Protein AF-A0A822BIL2-F1 (afdb_monomer)

Sequence (97 aa):
MSVKLLKNLCSCQTSEPRRDKLIIYEILVRLFGNQNLTNTIHGTIEQNGVGKMNDISDLALKELKRFGYTHVWYCGLLEHATITDYTVYGIRKDNPY

Solvent-accessible surface area (backbone atoms only — not comparable to full-atom values): 6520 Å² total; per-residue (Å²): 134,84,80,88,79,84,88,83,87,72,88,74,72,75,71,73,79,74,82,80,71,84,35,72,43,78,37,52,42,58,57,43,72,40,81,54,82,50,79,56,86,91,50,49,63,86,69,27,46,56,23,47,76,79,52,70,28,75,65,53,53,52,48,43,43,71,76,61,40,73,46,76,42,81,42,62,78,90,70,61,87,58,90,68,87,45,54,94,76,73,41,78,76,67,79,94,120

Foldseek 3Di:
DDDPDDPPPDPPPPPDPPPPDAAEAEDAQQPQQFPAPDDDDVDDCVRRPGHDPVSCDPVVVVVCVVVPHDYYHYPQDPHDQDPDDPVVVVDDHDDPD

pLDDT: mean 82.06, std 16.72, range [37.72, 98.06]

Secondary structure (DSSP, 8-state):
--------S-----PPP-TT---EEEEETTTTT-------TT--HHHH----GGGS-HHHHHHHHHTT--EEEEESSS-S--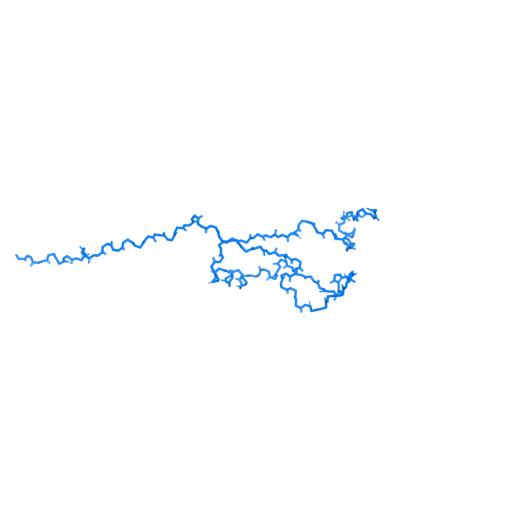-S--GGGTPPPPP--

Structure (mmCIF, N/CA/C/O backbone):
data_AF-A0A822BIL2-F1
#
_entry.id   AF-A0A822BIL2-F1
#
loop_
_atom_site.group_PDB
_atom_site.id
_atom_site.type_symbol
_atom_site.label_atom_id
_atom_site.label_alt_id
_atom_site.label_com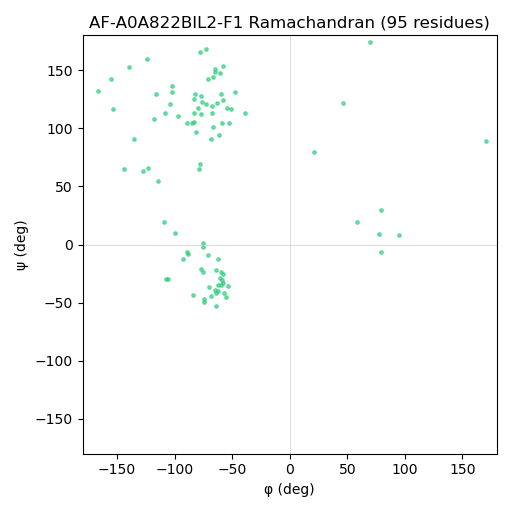p_id
_atom_site.label_asym_id
_atom_site.label_entity_id
_atom_site.label_seq_id
_atom_site.pdbx_PDB_ins_code
_atom_site.Cartn_x
_atom_site.Cartn_y
_atom_site.Cartn_z
_atom_site.occupancy
_atom_site.B_iso_or_equiv
_atom_site.auth_seq_id
_atom_site.auth_comp_id
_atom_site.auth_asym_id
_atom_site.auth_atom_id
_atom_site.pdbx_PDB_model_num
ATOM 1 N N . MET A 1 1 ? -31.782 -13.842 61.041 1.00 37.72 1 MET A N 1
ATOM 2 C CA . MET A 1 1 ? -30.453 -13.223 60.839 1.00 37.72 1 MET A CA 1
ATOM 3 C C . MET A 1 1 ? -29.983 -13.641 59.453 1.00 37.72 1 MET A C 1
ATOM 5 O O . MET A 1 1 ? -29.681 -14.807 59.271 1.00 37.72 1 MET A O 1
ATOM 9 N N . SER A 1 2 ? -30.272 -12.865 58.401 1.00 44.69 2 SER A N 1
ATOM 10 C CA . SER A 1 2 ? -29.380 -11.826 57.829 1.00 44.69 2 SER A CA 1
ATOM 11 C C . SER A 1 2 ? -27.953 -12.357 57.674 1.00 44.69 2 SER A C 1
ATOM 13 O O . SER A 1 2 ? -27.371 -12.787 58.656 1.00 44.69 2 SER A O 1
ATOM 15 N N . VAL A 1 3 ? -27.344 -12.374 56.488 1.00 41.16 3 VAL A N 1
ATOM 16 C CA . VAL A 1 3 ? -27.056 -11.174 55.695 1.00 41.16 3 VAL A CA 1
ATOM 17 C C . VAL A 1 3 ? -26.982 -11.515 54.193 1.00 41.16 3 VAL A C 1
ATOM 19 O O . VAL A 1 3 ? -26.083 -12.224 53.750 1.00 41.16 3 VAL A O 1
ATOM 22 N N . LYS A 1 4 ? -27.892 -10.948 53.385 1.00 50.69 4 LYS A N 1
ATOM 23 C CA . LYS A 1 4 ? -27.620 -10.639 51.970 1.00 50.69 4 LYS A CA 1
ATOM 24 C C . LYS A 1 4 ? -26.558 -9.538 51.972 1.00 50.69 4 LYS A C 1
ATOM 26 O O . LYS A 1 4 ? -26.889 -8.388 52.251 1.00 50.69 4 LYS A O 1
ATOM 31 N N . LEU A 1 5 ? -25.291 -9.882 51.739 1.00 50.69 5 LEU A N 1
ATOM 32 C CA . LEU A 1 5 ? -24.228 -8.879 51.691 1.00 50.69 5 LEU A CA 1
ATOM 33 C C . LEU A 1 5 ? -24.196 -8.256 50.292 1.00 50.69 5 LEU A C 1
ATOM 35 O O . LEU A 1 5 ? -23.791 -8.876 49.310 1.00 50.69 5 LEU A O 1
ATOM 39 N N . LEU A 1 6 ? -24.699 -7.028 50.250 1.00 52.00 6 LEU A N 1
ATOM 40 C CA . LEU A 1 6 ? -24.660 -6.065 49.159 1.00 52.00 6 LEU A CA 1
ATOM 41 C C . LEU A 1 6 ? -23.314 -6.080 48.413 1.00 52.00 6 LEU A C 1
ATOM 43 O O . LEU A 1 6 ? -22.300 -5.632 48.939 1.00 52.00 6 LEU A O 1
ATOM 47 N N . LYS A 1 7 ? -23.333 -6.504 47.147 1.00 53.66 7 LYS A N 1
ATOM 48 C CA . LYS A 1 7 ? -22.334 -6.120 46.137 1.00 53.66 7 LYS A CA 1
ATOM 49 C C . LYS A 1 7 ? -23.007 -5.281 45.047 1.00 53.66 7 LYS A C 1
ATOM 51 O O . LYS A 1 7 ? -22.952 -5.622 43.879 1.00 53.66 7 LYS A O 1
ATOM 56 N N . ASN A 1 8 ? -23.673 -4.201 45.457 1.00 52.25 8 ASN A N 1
ATOM 57 C CA . ASN A 1 8 ? -24.202 -3.157 44.573 1.00 52.25 8 ASN A CA 1
ATOM 58 C C . ASN A 1 8 ? -23.703 -1.793 45.060 1.00 52.25 8 ASN A C 1
ATOM 60 O O . ASN A 1 8 ? -24.490 -0.969 45.504 1.00 52.25 8 ASN A O 1
ATOM 64 N N . LEU A 1 9 ? -22.391 -1.570 45.034 1.00 52.53 9 LEU A N 1
ATOM 65 C CA . LEU A 1 9 ? -21.790 -0.275 45.371 1.00 52.53 9 LEU A CA 1
ATOM 66 C C . LEU A 1 9 ? -20.573 -0.032 44.473 1.00 52.53 9 LEU A C 1
ATOM 68 O O . LEU A 1 9 ? -19.439 -0.061 44.927 1.00 52.53 9 LEU A O 1
ATOM 72 N N . CYS A 1 10 ? -20.838 0.100 43.174 1.00 46.12 10 CYS A N 1
ATOM 73 C CA . CYS A 1 10 ? -20.173 1.005 42.231 1.00 46.12 10 CYS A CA 1
ATOM 74 C C . CYS A 1 10 ? -20.661 0.619 40.830 1.00 46.12 10 CYS A C 1
ATOM 76 O O . CYS A 1 10 ? -20.079 -0.239 40.169 1.00 46.12 10 CYS A O 1
ATOM 78 N N . SER A 1 11 ? -21.759 1.217 40.366 1.00 54.28 11 SER A N 1
ATOM 79 C CA . SER A 1 11 ? -22.086 1.186 38.941 1.00 54.28 11 SER A CA 1
ATOM 80 C C . SER A 1 11 ? -21.201 2.212 38.236 1.00 54.28 11 SER A C 1
ATOM 82 O O . SER A 1 11 ? -21.676 3.256 37.790 1.00 54.28 11 SER A O 1
ATOM 84 N N . CYS A 1 12 ? -19.897 1.941 38.166 1.00 48.47 12 CYS A N 1
ATOM 85 C CA . CYS A 1 12 ? -19.089 2.553 37.128 1.00 48.47 12 CYS A CA 1
ATOM 86 C C . CYS A 1 12 ? -19.584 1.909 35.836 1.00 48.47 12 CYS A C 1
ATOM 88 O O . CYS A 1 12 ? -19.191 0.797 35.490 1.00 48.47 12 CYS A O 1
ATOM 90 N N . GLN A 1 13 ? -20.575 2.540 35.205 1.00 56.94 13 GLN A N 1
ATOM 91 C CA . GLN A 1 13 ? -20.970 2.179 33.858 1.00 56.94 13 GLN A CA 1
ATOM 92 C C . GLN A 1 13 ? -19.711 2.373 33.022 1.00 56.94 13 GLN A C 1
ATOM 94 O O . GLN A 1 13 ? -19.298 3.502 32.761 1.00 56.94 13 GLN A O 1
ATOM 99 N N . THR A 1 14 ? -19.057 1.275 32.655 1.00 57.81 14 THR A N 1
ATOM 100 C CA . THR A 1 14 ? -18.105 1.283 31.557 1.00 57.81 14 THR A CA 1
ATOM 101 C C . THR A 1 14 ? -18.929 1.680 30.346 1.00 57.81 14 THR A C 1
ATOM 103 O O . THR A 1 14 ? -19.639 0.851 29.781 1.00 57.81 14 THR A O 1
ATOM 106 N N . SER A 1 15 ? -18.951 2.974 30.024 1.00 62.44 15 SER A N 1
ATOM 107 C CA . SER A 1 15 ? -19.543 3.457 28.787 1.00 62.44 15 SER A CA 1
ATOM 108 C C . SER A 1 15 ? -18.937 2.623 27.669 1.00 62.44 15 SER A C 1
ATOM 110 O O . SER A 1 15 ? -17.714 2.648 27.497 1.00 62.44 15 SER A O 1
ATOM 112 N N . GLU A 1 16 ? -19.769 1.851 26.970 1.00 67.19 16 GLU A N 1
ATOM 113 C CA . GLU A 1 16 ? -19.347 1.126 25.777 1.00 67.19 16 GLU A CA 1
ATOM 114 C C . GLU A 1 16 ? -18.577 2.110 24.890 1.00 67.19 16 GLU A C 1
ATOM 116 O O . GLU A 1 16 ? -19.045 3.244 24.713 1.00 67.19 16 GLU A O 1
ATOM 121 N N . PRO A 1 17 ? -17.382 1.747 24.392 1.00 63.53 17 PRO A N 1
ATOM 122 C CA . PRO A 1 17 ? -16.600 2.654 23.572 1.00 63.53 17 PRO A CA 1
ATOM 123 C C . PRO A 1 17 ? -17.482 3.123 22.417 1.00 63.53 17 PRO A C 1
ATOM 125 O O . PRO A 1 17 ? -17.965 2.315 21.622 1.00 63.53 17 PRO A O 1
ATOM 128 N N . ARG A 1 18 ? -17.737 4.435 22.383 1.00 63.44 18 ARG A N 1
ATOM 129 C CA . ARG A 1 18 ? -18.548 5.105 21.368 1.00 63.44 18 ARG A CA 1
ATOM 130 C C . ARG A 1 18 ? -18.021 4.736 19.979 1.00 63.44 18 ARG A C 1
ATOM 132 O O . ARG A 1 18 ? -16.956 5.199 19.571 1.00 63.44 18 ARG A O 1
ATOM 139 N N . ARG A 1 19 ? -18.738 3.845 19.280 1.00 66.19 19 ARG A N 1
ATOM 140 C CA . ARG A 1 19 ? -18.370 3.323 17.944 1.00 66.19 19 ARG A CA 1
ATOM 141 C C . ARG A 1 19 ? -18.629 4.332 16.821 1.00 66.19 19 ARG A C 1
ATOM 143 O O . ARG A 1 19 ? -18.400 4.037 15.658 1.00 66.19 19 ARG A O 1
ATOM 150 N N . ASP A 1 20 ? -19.111 5.511 17.181 1.00 76.06 20 ASP A N 1
ATOM 151 C CA . ASP A 1 20 ? -19.473 6.627 16.314 1.00 76.06 20 ASP A CA 1
ATOM 152 C C . ASP A 1 20 ? -18.261 7.416 15.791 1.00 76.06 20 ASP A C 1
ATOM 154 O O . ASP A 1 20 ? -18.361 8.067 14.752 1.00 76.06 20 ASP A O 1
ATOM 158 N N . LYS A 1 21 ? -17.091 7.340 16.447 1.00 87.31 21 LYS A N 1
ATOM 159 C CA . LYS A 1 21 ? -15.889 8.032 15.961 1.00 87.31 21 LYS A CA 1
ATOM 160 C C . LYS A 1 21 ? -15.143 7.191 14.922 1.00 87.31 21 LYS A C 1
ATOM 162 O O . LYS A 1 21 ? -14.406 6.270 15.267 1.00 87.31 21 LYS A O 1
ATOM 167 N N . LEU A 1 22 ? -15.280 7.571 13.655 1.00 93.56 22 LEU A N 1
ATOM 168 C CA . LEU A 1 22 ? -14.506 7.003 12.553 1.00 93.56 22 LEU A CA 1
ATOM 169 C C . LEU A 1 22 ? -13.076 7.561 12.562 1.00 93.56 22 LEU A C 1
ATOM 171 O O . LEU A 1 22 ? -12.859 8.769 12.490 1.00 93.56 22 LEU A O 1
ATOM 175 N N . ILE A 1 23 ? -12.100 6.663 12.635 1.00 95.88 23 ILE A N 1
ATOM 176 C CA . ILE A 1 23 ? -10.676 6.945 12.424 1.00 95.88 23 ILE A CA 1
ATOM 177 C C . ILE A 1 23 ? -10.241 6.113 11.221 1.00 95.88 23 ILE A C 1
ATOM 179 O O . ILE A 1 23 ? -10.196 4.880 11.306 1.00 95.88 23 ILE A O 1
ATOM 183 N N . ILE A 1 24 ? -9.997 6.783 10.098 1.00 96.62 24 ILE A N 1
ATOM 184 C CA . ILE A 1 24 ? -9.749 6.157 8.797 1.00 96.62 24 ILE A CA 1
ATOM 185 C C . ILE A 1 24 ? -8.249 6.181 8.513 1.00 96.62 24 ILE A C 1
ATOM 187 O O . ILE A 1 24 ? -7.612 7.224 8.642 1.00 96.62 24 ILE A O 1
ATOM 191 N N . TYR A 1 25 ? -7.700 5.035 8.120 1.00 97.00 25 TYR A N 1
ATOM 192 C CA . TYR A 1 25 ? -6.366 4.941 7.542 1.00 97.00 25 TYR A CA 1
ATOM 193 C C . TYR A 1 25 ? -6.486 4.920 6.018 1.00 97.00 25 TYR A C 1
ATOM 195 O O . TYR A 1 25 ? -7.005 3.958 5.448 1.00 97.00 25 TYR A O 1
ATOM 203 N N . GLU A 1 26 ? -6.047 5.993 5.364 1.00 95.94 26 GLU A N 1
ATOM 204 C CA . GLU A 1 26 ? -5.986 6.058 3.906 1.00 95.94 26 GLU A CA 1
ATOM 205 C C . GLU A 1 26 ? -4.737 5.323 3.407 1.00 95.94 26 GLU A C 1
ATOM 207 O O . GLU A 1 26 ? -3.606 5.686 3.732 1.00 95.94 26 GLU A O 1
ATOM 212 N N . ILE A 1 27 ? -4.950 4.265 2.626 1.00 94.75 27 ILE A N 1
ATOM 213 C CA . ILE A 1 27 ? -3.894 3.434 2.055 1.00 94.75 27 ILE A CA 1
ATOM 214 C C . ILE A 1 27 ? -3.733 3.763 0.581 1.00 94.75 27 ILE A C 1
ATOM 216 O O . ILE A 1 27 ? -4.633 3.525 -0.225 1.00 94.75 27 ILE A O 1
ATOM 220 N N . LEU A 1 28 ? -2.527 4.186 0.208 1.00 92.38 28 LEU A N 1
ATOM 221 C CA . LEU A 1 28 ? -2.078 4.176 -1.179 1.00 92.38 28 LEU A CA 1
ATOM 222 C C . LEU A 1 28 ? -1.588 2.771 -1.527 1.00 92.38 28 LEU A C 1
ATOM 224 O O . LEU A 1 28 ? -0.441 2.416 -1.252 1.00 92.38 28 LEU A O 1
ATOM 228 N N . VAL A 1 29 ? -2.460 1.966 -2.139 1.00 91.12 29 VAL A N 1
ATOM 229 C CA . VAL A 1 29 ? -2.209 0.531 -2.391 1.00 91.12 29 VAL A CA 1
ATOM 230 C C . VAL A 1 29 ? -0.942 0.313 -3.222 1.00 91.12 29 VAL A C 1
ATOM 232 O O . VAL A 1 29 ? -0.198 -0.630 -2.982 1.00 91.12 29 VAL A O 1
ATOM 235 N N . ARG A 1 30 ? -0.635 1.239 -4.139 1.00 90.19 30 ARG A N 1
ATOM 236 C CA . ARG A 1 30 ? 0.583 1.205 -4.963 1.00 90.19 30 ARG A CA 1
ATOM 237 C C . ARG A 1 30 ? 1.882 1.261 -4.146 1.00 90.19 30 ARG A C 1
ATOM 239 O O . ARG A 1 30 ? 2.903 0.767 -4.614 1.00 90.19 30 ARG A O 1
ATOM 246 N N . LEU A 1 31 ? 1.866 1.887 -2.973 1.00 90.94 31 LEU A N 1
ATOM 247 C CA . LEU A 1 31 ? 3.057 2.091 -2.141 1.00 90.94 31 LEU A CA 1
ATOM 248 C C . LEU A 1 31 ? 3.080 1.167 -0.925 1.00 90.94 31 LEU A C 1
ATOM 250 O O . LEU A 1 31 ? 4.151 0.803 -0.447 1.00 90.94 31 LEU A O 1
ATOM 254 N N . PHE A 1 32 ? 1.909 0.792 -0.418 1.00 94.31 32 PHE A N 1
ATOM 255 C CA . PHE A 1 32 ? 1.802 -0.002 0.794 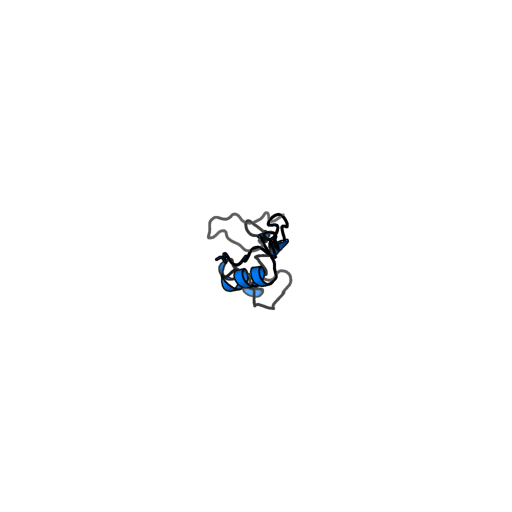1.00 94.31 32 PHE A CA 1
ATOM 256 C C . PHE A 1 32 ? 2.444 -1.380 0.619 1.00 94.31 32 PHE A C 1
ATOM 258 O O . PHE A 1 32 ? 2.065 -2.137 -0.268 1.00 94.31 32 PHE A O 1
ATOM 265 N N . GLY A 1 33 ? 3.421 -1.692 1.471 1.00 94.00 33 GLY A N 1
ATOM 266 C CA . GLY A 1 33 ? 4.139 -2.966 1.434 1.00 94.00 33 GLY A CA 1
ATOM 267 C C . GLY A 1 33 ? 5.228 -3.080 0.368 1.00 94.00 33 GLY A C 1
ATOM 268 O O . GLY A 1 33 ? 5.986 -4.047 0.406 1.00 94.00 33 GLY A O 1
ATOM 269 N N . ASN A 1 34 ? 5.381 -2.096 -0.529 1.00 94.88 34 ASN A N 1
ATOM 270 C CA . ASN A 1 34 ? 6.497 -2.095 -1.470 1.00 94.88 34 ASN A CA 1
ATOM 271 C C . ASN A 1 34 ? 7.818 -1.891 -0.713 1.00 94.88 34 ASN A C 1
ATOM 273 O O . ASN A 1 34 ? 8.069 -0.824 -0.157 1.00 94.88 34 ASN A O 1
ATOM 277 N N . GLN A 1 35 ? 8.664 -2.916 -0.700 1.00 94.81 35 GLN A N 1
ATOM 278 C CA . GLN A 1 35 ? 9.980 -2.868 -0.055 1.00 94.81 35 GLN A CA 1
ATOM 279 C C . GLN A 1 35 ? 11.078 -2.354 -0.993 1.00 94.81 35 GLN A C 1
ATOM 281 O O . GLN A 1 35 ? 12.205 -2.124 -0.554 1.00 94.81 35 GLN A O 1
ATOM 286 N N . ASN A 1 36 ? 10.771 -2.181 -2.282 1.00 95.19 36 ASN A N 1
ATOM 287 C CA . ASN A 1 36 ? 11.709 -1.608 -3.229 1.00 95.19 36 ASN A CA 1
ATOM 288 C C . ASN A 1 36 ? 11.857 -0.100 -2.962 1.00 95.19 36 ASN A C 1
ATOM 290 O O . ASN A 1 36 ? 10.887 0.654 -3.004 1.00 95.19 36 ASN A O 1
ATOM 294 N N . LEU A 1 37 ? 13.088 0.325 -2.676 1.00 94.75 37 LEU A N 1
ATOM 295 C CA . LEU A 1 37 ? 13.428 1.717 -2.372 1.00 94.75 37 LEU A CA 1
ATOM 296 C C . LEU A 1 37 ? 13.776 2.534 -3.625 1.00 94.75 37 LEU A C 1
ATOM 298 O O . LEU A 1 37 ? 13.986 3.744 -3.536 1.00 94.75 37 LEU A O 1
ATOM 302 N N . THR A 1 38 ? 13.861 1.894 -4.793 1.00 95.31 38 THR A N 1
ATOM 303 C CA . THR A 1 38 ? 14.100 2.574 -6.063 1.00 95.31 38 THR A CA 1
ATOM 304 C C . THR A 1 38 ? 12.895 3.443 -6.419 1.00 95.31 38 THR A C 1
ATOM 306 O O . THR A 1 38 ? 11.781 2.961 -6.597 1.00 95.31 38 THR A O 1
ATOM 309 N N . ASN A 1 39 ? 13.136 4.748 -6.539 1.00 90.94 39 ASN A N 1
ATOM 310 C CA . ASN A 1 39 ? 12.143 5.732 -6.958 1.00 90.94 39 ASN A CA 1
ATOM 311 C C . ASN A 1 39 ? 12.662 6.486 -8.185 1.00 90.94 39 ASN A C 1
ATOM 313 O O . ASN A 1 39 ? 13.004 7.668 -8.131 1.00 90.94 39 ASN A O 1
ATOM 317 N N . THR A 1 40 ? 12.807 5.763 -9.293 1.00 93.06 40 THR A N 1
ATOM 318 C CA . THR A 1 40 ? 13.183 6.375 -10.564 1.00 93.06 40 THR A CA 1
ATOM 319 C C . THR A 1 40 ? 11.968 7.069 -11.166 1.00 93.06 40 THR A C 1
ATOM 321 O O . THR A 1 40 ? 10.904 6.464 -11.327 1.00 93.06 40 THR A O 1
ATOM 324 N N . ILE A 1 41 ? 12.128 8.342 -11.525 1.00 90.25 41 ILE A N 1
ATOM 325 C CA . ILE A 1 41 ? 11.091 9.119 -12.207 1.00 90.25 41 ILE A CA 1
ATOM 326 C C . ILE A 1 41 ? 10.754 8.423 -13.533 1.00 90.25 41 ILE A C 1
ATOM 328 O O . ILE A 1 41 ? 11.656 8.074 -14.291 1.00 90.25 41 ILE A O 1
ATOM 332 N N . HIS A 1 42 ? 9.464 8.193 -13.791 1.00 86.06 42 HIS A N 1
ATOM 333 C CA . HIS A 1 42 ? 8.964 7.417 -14.940 1.00 86.06 42 HIS A CA 1
ATOM 334 C C . HIS A 1 42 ? 9.478 5.964 -15.020 1.00 86.06 42 HIS A C 1
ATOM 336 O O . HIS A 1 42 ? 9.399 5.343 -16.077 1.00 86.06 42 HIS A O 1
ATOM 342 N N . GLY A 1 43 ? 9.979 5.408 -13.913 1.00 87.44 43 GLY A N 1
ATOM 343 C CA . GLY A 1 43 ? 10.399 4.011 -13.840 1.00 87.44 43 GLY A CA 1
ATOM 344 C C . GLY A 1 43 ? 9.231 3.039 -14.018 1.00 87.44 43 GLY A C 1
ATOM 345 O O . GLY A 1 43 ? 8.080 3.341 -13.677 1.00 87.44 43 GLY A O 1
ATOM 346 N N . THR A 1 44 ? 9.534 1.855 -14.547 1.00 88.56 44 THR A N 1
ATOM 347 C CA . THR A 1 44 ? 8.532 0.803 -14.741 1.00 88.56 44 THR A CA 1
ATOM 348 C C . THR A 1 44 ? 8.126 0.162 -13.413 1.00 88.56 44 THR A C 1
ATOM 350 O O . THR A 1 44 ? 8.764 0.349 -12.371 1.00 88.56 44 THR A O 1
ATOM 353 N N . ILE A 1 45 ? 7.048 -0.622 -13.450 1.00 89.06 45 ILE A N 1
ATOM 354 C CA . ILE A 1 45 ? 6.596 -1.421 -12.308 1.00 89.06 45 ILE A CA 1
ATOM 355 C C . ILE A 1 45 ? 7.665 -2.433 -11.859 1.00 89.06 45 ILE A C 1
ATOM 357 O O . ILE A 1 45 ? 7.815 -2.655 -10.662 1.00 89.06 45 ILE A O 1
ATOM 361 N N . GLU A 1 46 ? 8.449 -2.993 -12.782 1.00 90.94 46 GLU A N 1
ATOM 362 C CA . GLU A 1 46 ? 9.561 -3.906 -12.482 1.00 90.94 46 GLU A CA 1
ATOM 363 C C . GLU A 1 46 ? 10.731 -3.174 -11.818 1.00 90.94 46 GLU A C 1
ATOM 365 O O . GLU A 1 46 ? 11.367 -3.720 -10.919 1.00 90.94 46 GLU A O 1
ATOM 370 N N . GLN A 1 47 ? 11.001 -1.931 -12.233 1.00 93.06 47 GLN A N 1
ATOM 371 C CA . GLN A 1 47 ? 12.107 -1.133 -11.708 1.00 93.06 47 GLN A CA 1
ATOM 372 C C . GLN A 1 47 ? 11.827 -0.588 -10.304 1.00 93.06 47 GLN A C 1
ATOM 374 O O . GLN A 1 47 ? 12.668 -0.721 -9.416 1.00 93.06 47 GLN A O 1
ATOM 379 N N . ASN A 1 48 ? 10.664 0.037 -10.102 1.00 93.06 48 ASN A N 1
ATOM 380 C CA . ASN A 1 48 ? 10.320 0.711 -8.843 1.00 93.06 48 ASN A CA 1
ATOM 381 C C . ASN A 1 48 ? 9.557 -0.198 -7.865 1.00 93.06 48 ASN A C 1
ATOM 383 O O . ASN A 1 48 ? 9.385 0.141 -6.695 1.00 93.06 48 ASN A O 1
ATOM 387 N N . GLY A 1 49 ? 9.074 -1.351 -8.328 1.00 92.62 49 GLY A N 1
ATOM 388 C CA . GLY A 1 49 ? 8.155 -2.183 -7.563 1.00 92.62 49 GLY A CA 1
ATOM 389 C C . GLY A 1 49 ? 6.769 -1.552 -7.411 1.00 92.62 49 GLY A C 1
ATOM 390 O O . GLY A 1 49 ? 6.493 -0.420 -7.822 1.00 92.62 49 GLY A O 1
ATOM 391 N N . VAL A 1 50 ? 5.861 -2.322 -6.819 1.00 91.31 50 VAL A N 1
ATOM 392 C CA . VAL A 1 50 ? 4.510 -1.871 -6.486 1.00 91.31 50 VAL A CA 1
ATOM 393 C C . VAL A 1 50 ? 3.958 -2.695 -5.332 1.00 91.31 50 VAL A C 1
ATOM 395 O O . VAL A 1 50 ? 4.181 -3.904 -5.277 1.00 91.31 50 VAL A O 1
ATOM 398 N N . GLY A 1 51 ? 3.210 -2.044 -4.447 1.00 91.81 51 GLY A N 1
ATOM 399 C CA . GLY A 1 51 ? 2.412 -2.712 -3.427 1.00 91.81 51 GLY A CA 1
ATOM 400 C C . GLY A 1 51 ? 1.290 -3.549 -4.041 1.00 91.81 51 GLY A C 1
ATOM 401 O O . GLY A 1 51 ? 0.762 -3.247 -5.118 1.00 91.81 51 GLY A O 1
ATOM 402 N N . LYS A 1 52 ? 0.936 -4.639 -3.370 1.00 89.94 52 LYS A N 1
ATOM 403 C CA . LYS A 1 52 ? -0.104 -5.590 -3.763 1.00 89.94 52 LYS A CA 1
ATOM 404 C C . LYS A 1 52 ? -1.130 -5.731 -2.646 1.00 89.94 52 LYS A C 1
ATOM 406 O O . LYS A 1 52 ? -0.849 -5.500 -1.476 1.00 89.94 52 LYS A O 1
ATOM 411 N N . MET A 1 53 ? -2.322 -6.215 -2.992 1.00 91.81 53 MET A N 1
ATOM 412 C CA . MET A 1 53 ? -3.350 -6.510 -1.985 1.00 91.81 53 MET A CA 1
ATOM 413 C C . MET A 1 53 ? -2.882 -7.537 -0.947 1.00 91.81 53 MET A C 1
ATOM 415 O O . MET A 1 53 ? -3.259 -7.433 0.214 1.00 91.81 53 MET A O 1
ATOM 419 N N . ASN A 1 54 ? -2.005 -8.468 -1.339 1.00 94.06 54 ASN A N 1
ATOM 420 C CA . ASN A 1 54 ? -1.414 -9.445 -0.422 1.00 94.06 54 ASN A CA 1
ATOM 421 C C . ASN A 1 54 ? -0.535 -8.802 0.664 1.00 94.06 54 ASN A C 1
ATOM 423 O O . ASN A 1 54 ? -0.339 -9.412 1.713 1.00 94.06 54 ASN A O 1
ATOM 427 N N . ASP A 1 55 ? -0.037 -7.581 0.444 1.00 93.69 55 ASP A N 1
ATOM 428 C CA . ASP A 1 55 ? 0.752 -6.864 1.446 1.00 93.69 55 ASP A CA 1
ATOM 429 C C . ASP A 1 55 ? -0.130 -6.306 2.573 1.00 93.69 55 ASP A C 1
ATOM 431 O O . ASP A 1 55 ? 0.325 -6.147 3.710 1.00 93.69 55 ASP A O 1
ATOM 435 N N . ILE A 1 56 ? -1.424 -6.083 2.303 1.00 95.44 56 ILE A N 1
ATOM 436 C CA . ILE A 1 56 ? -2.449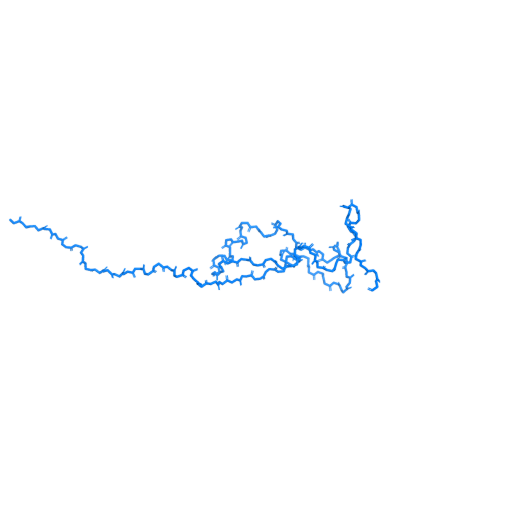 -5.741 3.301 1.00 95.44 56 ILE A CA 1
ATOM 437 C C . ILE A 1 56 ? -2.876 -7.031 4.022 1.00 95.44 56 ILE A C 1
ATOM 439 O O . ILE A 1 56 ? -3.993 -7.528 3.904 1.00 95.44 56 ILE A O 1
ATOM 443 N N . SER A 1 57 ? -1.921 -7.605 4.747 1.00 96.44 57 SER A N 1
ATOM 444 C CA . SER A 1 57 ? -2.052 -8.880 5.449 1.00 96.44 57 SER A CA 1
ATOM 445 C C . SER A 1 57 ? -2.836 -8.769 6.760 1.00 96.44 57 SER A C 1
ATOM 447 O O . SER A 1 57 ? -2.981 -7.690 7.340 1.00 96.44 57 SER A O 1
ATOM 449 N N . ASP A 1 58 ? -3.251 -9.915 7.307 1.00 97.69 58 ASP A N 1
ATOM 450 C CA . ASP A 1 58 ? -3.857 -9.997 8.642 1.00 97.69 58 ASP A CA 1
ATOM 451 C C . ASP A 1 58 ? -2.984 -9.366 9.730 1.00 97.69 58 ASP A C 1
ATOM 453 O O . ASP A 1 58 ? -3.501 -8.771 10.677 1.00 97.69 58 ASP A O 1
ATOM 457 N N . LEU A 1 59 ? -1.658 -9.499 9.613 1.00 97.38 59 LEU A N 1
ATOM 458 C CA . LEU A 1 59 ? -0.726 -8.848 10.525 1.00 97.38 59 LEU A CA 1
ATOM 459 C C . LEU A 1 59 ? -0.836 -7.329 10.388 1.00 97.38 59 LEU A C 1
ATOM 461 O O . LEU A 1 59 ? -1.088 -6.659 11.383 1.00 97.38 59 LEU A O 1
ATOM 465 N N . ALA A 1 60 ? -0.729 -6.795 9.169 1.00 96.50 60 ALA A N 1
ATOM 466 C CA . ALA A 1 60 ? -0.843 -5.361 8.918 1.00 96.50 60 ALA A CA 1
ATOM 467 C C . ALA A 1 60 ? -2.168 -4.783 9.448 1.00 96.50 60 ALA A C 1
ATOM 469 O O . ALA A 1 60 ? -2.166 -3.767 10.141 1.00 96.50 60 ALA A O 1
ATOM 470 N N . LEU A 1 61 ? -3.293 -5.462 9.204 1.00 96.94 61 LEU A N 1
ATOM 471 C CA . LEU A 1 61 ? -4.612 -5.043 9.691 1.00 96.94 61 LEU A CA 1
ATOM 472 C C . LEU A 1 61 ? -4.715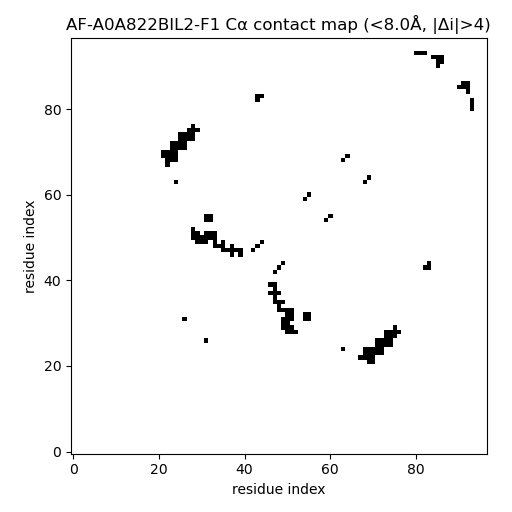 -5.080 11.224 1.00 96.94 61 LEU A C 1
ATOM 474 O O . LEU A 1 61 ? -5.293 -4.170 11.825 1.00 96.94 61 LEU A O 1
ATOM 478 N N . LYS A 1 62 ? -4.131 -6.095 11.876 1.00 98.06 62 LYS A N 1
ATOM 479 C CA . LYS A 1 62 ? -4.037 -6.152 13.345 1.00 98.06 62 LYS A C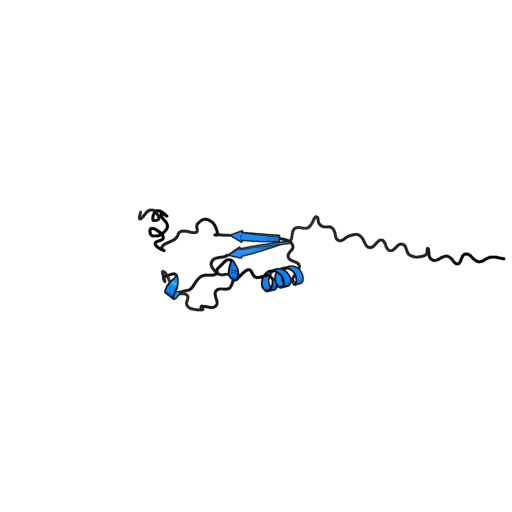A 1
ATOM 480 C C . LYS A 1 62 ? -3.215 -4.990 13.891 1.00 98.06 62 LYS A C 1
ATOM 482 O O . LYS A 1 62 ? -3.628 -4.396 14.887 1.00 98.06 62 LYS A O 1
ATOM 487 N N . GLU A 1 63 ? -2.124 -4.621 13.222 1.00 97.56 63 GLU A N 1
ATOM 488 C CA . GLU A 1 63 ? -1.313 -3.478 13.640 1.00 97.56 63 GLU A CA 1
ATOM 489 C C . GLU A 1 63 ? -2.038 -2.154 13.464 1.00 97.56 63 GLU A C 1
ATOM 491 O O . GLU A 1 63 ? -2.071 -1.366 14.408 1.00 97.56 63 GLU A O 1
ATOM 496 N N . LEU A 1 64 ? -2.716 -1.932 12.337 1.00 97.00 64 LEU A N 1
ATOM 497 C CA . LEU A 1 64 ? -3.552 -0.743 12.146 1.00 97.00 64 LEU A CA 1
ATOM 498 C C . LEU A 1 64 ? -4.626 -0.627 13.236 1.00 97.00 64 LEU A C 1
ATOM 500 O O . LEU A 1 64 ? -4.821 0.447 13.809 1.00 97.00 64 LEU A O 1
ATOM 504 N N . LYS A 1 65 ? -5.263 -1.746 13.599 1.00 96.25 65 LYS A N 1
ATOM 505 C CA . LYS A 1 65 ? -6.216 -1.787 14.711 1.00 96.25 65 LYS A CA 1
ATOM 506 C C . LYS A 1 65 ? -5.552 -1.473 16.054 1.00 96.25 65 LYS A C 1
ATOM 508 O O . LYS A 1 65 ? -6.124 -0.728 16.847 1.00 96.25 65 LYS A O 1
ATOM 513 N N . ARG A 1 66 ? -4.348 -1.996 16.316 1.00 97.25 66 ARG A N 1
ATOM 514 C CA . ARG A 1 66 ? -3.573 -1.691 17.533 1.00 97.25 66 ARG A CA 1
ATOM 515 C C . ARG A 1 66 ? -3.206 -0.207 17.620 1.00 97.25 66 ARG A C 1
ATOM 517 O O . ARG A 1 66 ? -3.221 0.344 18.715 1.00 97.25 66 ARG A O 1
ATOM 524 N N . PHE A 1 67 ? -2.934 0.443 16.488 1.00 96.56 67 PHE A N 1
ATOM 525 C CA . PHE A 1 67 ? -2.715 1.892 16.404 1.00 96.56 67 PHE A CA 1
ATOM 526 C C . PHE A 1 67 ? -3.990 2.729 16.609 1.00 96.56 67 PHE A C 1
ATOM 528 O O . PHE A 1 67 ? -3.898 3.945 16.758 1.00 96.56 67 PHE A O 1
ATOM 535 N N . GLY A 1 68 ? -5.171 2.104 16.657 1.00 95.06 68 GLY A N 1
ATOM 536 C CA . GLY A 1 68 ? -6.445 2.779 16.911 1.00 95.06 68 GLY A CA 1
ATOM 537 C C . GLY A 1 68 ? -7.218 3.171 15.653 1.00 95.06 68 GLY A C 1
ATOM 538 O O . GLY A 1 68 ? -8.242 3.846 15.762 1.00 95.06 68 GLY A O 1
ATOM 539 N N . TYR A 1 69 ? -6.780 2.741 14.466 1.00 97.00 69 TYR A N 1
ATOM 540 C CA . TYR A 1 69 ? -7.580 2.900 13.255 1.00 97.00 69 TYR A CA 1
ATOM 541 C C . TYR A 1 69 ? -8.785 1.960 13.281 1.00 97.00 69 TYR A C 1
ATOM 543 O O . TYR A 1 69 ? -8.715 0.814 13.729 1.00 97.00 69 TYR A O 1
ATOM 551 N N . THR A 1 70 ? -9.907 2.464 12.780 1.00 95.06 70 THR A N 1
ATOM 552 C CA . THR A 1 70 ? -11.197 1.756 12.782 1.00 95.06 70 THR A CA 1
ATOM 553 C C . THR A 1 70 ? -11.594 1.270 11.394 1.00 95.06 70 THR A C 1
ATOM 555 O O . THR A 1 70 ? -12.273 0.256 11.279 1.00 95.06 70 THR A O 1
ATOM 558 N N . HIS A 1 71 ? -11.167 1.987 10.353 1.00 95.56 71 HIS A N 1
ATOM 559 C CA . HIS A 1 71 ? -11.516 1.730 8.961 1.00 95.56 71 HIS A CA 1
ATOM 560 C C . HIS A 1 71 ? -10.290 1.944 8.080 1.00 95.56 71 HIS A C 1
ATOM 562 O O . HIS A 1 71 ? -9.415 2.750 8.399 1.00 95.56 71 HIS A O 1
ATOM 568 N N . VAL A 1 72 ? -10.259 1.241 6.955 1.00 95.94 72 VAL A N 1
ATOM 569 C CA . VAL A 1 72 ? -9.231 1.386 5.930 1.00 95.94 72 VAL A CA 1
ATOM 570 C C . VAL A 1 72 ? -9.900 1.901 4.666 1.00 95.94 72 VAL A C 1
ATOM 572 O O . VAL A 1 72 ? -10.902 1.339 4.226 1.00 95.94 72 VAL A O 1
ATOM 575 N N . TRP A 1 73 ? -9.351 2.964 4.090 1.00 95.06 73 TRP A N 1
ATOM 576 C CA . TRP A 1 73 ? -9.773 3.479 2.795 1.00 95.06 73 TRP A CA 1
ATOM 577 C C . TRP A 1 73 ? -8.695 3.169 1.761 1.00 95.06 73 TRP A C 1
ATOM 579 O O . TRP A 1 73 ? -7.584 3.684 1.836 1.00 95.06 73 TRP A O 1
ATOM 589 N N . TYR A 1 74 ? -9.020 2.298 0.806 1.00 93.19 74 TYR A N 1
ATOM 590 C CA . TYR A 1 74 ? -8.131 1.944 -0.296 1.00 93.19 74 TYR A CA 1
ATOM 591 C C . TYR A 1 74 ? -8.221 2.982 -1.417 1.00 93.19 74 TYR A C 1
ATOM 593 O O . TYR A 1 74 ? -9.241 3.077 -2.102 1.00 93.19 74 TYR A O 1
ATOM 601 N N . CYS A 1 75 ? -7.138 3.722 -1.631 1.00 89.56 75 CYS A N 1
ATOM 602 C CA . CYS A 1 75 ? -7.011 4.692 -2.711 1.00 89.56 75 CYS A CA 1
ATOM 603 C C . CYS A 1 75 ? -6.159 4.123 -3.857 1.00 89.56 75 CYS A C 1
ATOM 605 O O . CYS A 1 75 ? -5.105 3.518 -3.636 1.00 89.56 75 CYS A O 1
ATOM 607 N N . GLY A 1 76 ? -6.622 4.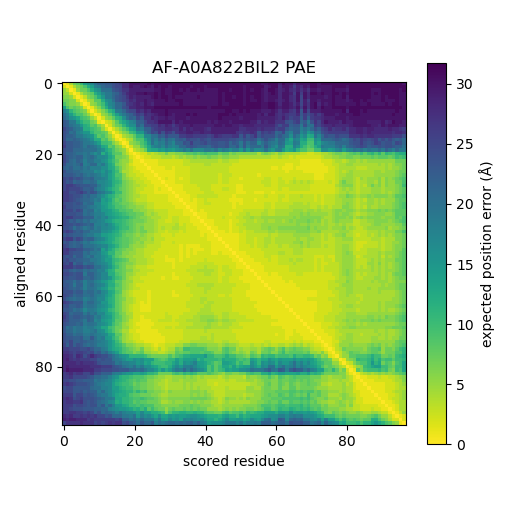334 -5.095 1.00 80.62 76 GLY A N 1
ATOM 608 C CA . GLY A 1 76 ? -5.899 3.951 -6.316 1.00 80.62 76 GLY A CA 1
ATOM 609 C C . GLY A 1 76 ? -5.989 2.469 -6.703 1.00 80.62 76 GLY A C 1
ATOM 610 O O . GLY A 1 76 ? -5.040 1.952 -7.284 1.00 80.62 76 GLY A O 1
ATOM 611 N N . LEU A 1 77 ? -7.089 1.780 -6.362 1.00 79.94 77 LEU A N 1
ATOM 612 C CA . LEU A 1 77 ? -7.267 0.346 -6.643 1.00 79.94 77 LEU A CA 1
ATOM 613 C C . LEU A 1 77 ? -7.793 0.047 -8.056 1.00 79.94 77 LEU A C 1
ATOM 615 O O . LEU A 1 77 ? -7.322 -0.888 -8.692 1.00 79.94 77 LEU A O 1
ATOM 619 N N . LEU A 1 78 ? -8.793 0.804 -8.521 1.00 71.38 78 LEU A N 1
ATOM 620 C CA . LEU A 1 78 ? -9.454 0.536 -9.804 1.00 71.38 78 LEU A CA 1
ATOM 621 C C . LEU A 1 78 ? -8.573 0.946 -10.983 1.00 71.38 78 LEU A C 1
ATOM 623 O O . LEU A 1 78 ? -8.402 0.170 -11.914 1.00 71.38 78 LEU A O 1
ATOM 627 N N . GLU A 1 79 ? -7.998 2.145 -10.916 1.00 66.00 79 GLU A N 1
ATOM 628 C CA . GLU A 1 79 ? -7.095 2.676 -11.929 1.00 66.00 79 GLU A CA 1
ATOM 629 C C . GLU A 1 79 ? -6.393 3.907 -11.353 1.00 66.00 79 GLU A C 1
ATOM 631 O O . GLU A 1 79 ? -7.025 4.778 -10.752 1.00 66.00 79 GLU A O 1
ATOM 636 N N . HIS A 1 80 ? -5.075 3.977 -11.500 1.00 63.78 80 HIS A N 1
ATOM 637 C CA . HIS A 1 80 ? -4.311 5.177 -11.189 1.00 63.78 80 HIS A CA 1
ATOM 638 C C . HIS A 1 80 ? -3.327 5.374 -12.339 1.00 63.78 80 HIS A C 1
ATOM 640 O O . HIS A 1 80 ? -2.265 4.757 -12.308 1.00 63.78 80 HIS A O 1
ATOM 646 N N . ALA A 1 81 ? -3.749 6.139 -13.360 1.00 60.22 81 ALA A N 1
ATOM 647 C CA . ALA A 1 81 ? -3.007 6.517 -14.575 1.00 60.22 81 ALA A CA 1
ATOM 648 C C . ALA A 1 81 ? -1.840 5.562 -14.886 1.00 60.22 81 ALA A C 1
ATOM 650 O O . ALA A 1 81 ? -0.687 5.796 -14.496 1.00 60.22 81 ALA A O 1
ATOM 651 N N . THR A 1 82 ? -2.1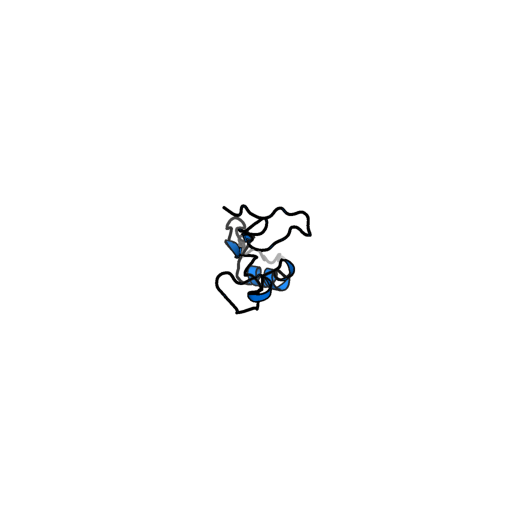55 4.415 -15.484 1.00 62.84 82 THR A N 1
ATOM 652 C CA . THR A 1 82 ? -1.183 3.340 -15.654 1.00 62.84 82 THR A CA 1
ATOM 653 C C . THR A 1 82 ? -0.424 3.510 -16.960 1.00 62.84 82 THR A C 1
ATOM 655 O O . THR A 1 82 ? -0.881 3.138 -18.031 1.00 62.84 82 THR A O 1
ATOM 658 N N . ILE A 1 83 ? 0.827 3.956 -16.845 1.00 72.56 83 ILE A N 1
ATOM 659 C CA . ILE A 1 83 ? 1.843 3.819 -17.905 1.00 72.56 83 ILE A CA 1
ATOM 660 C C . ILE A 1 83 ? 2.172 2.349 -18.242 1.00 72.56 83 ILE A C 1
ATOM 662 O O . ILE A 1 83 ? 2.851 2.075 -19.229 1.00 72.56 83 ILE A O 1
ATOM 666 N N . THR A 1 84 ? 1.739 1.396 -17.411 1.00 80.81 84 THR A N 1
ATOM 667 C CA . THR A 1 84 ? 1.990 -0.039 -17.588 1.00 80.81 84 THR A CA 1
ATOM 668 C C . THR A 1 84 ? 0.990 -0.654 -18.565 1.00 80.81 84 THR A C 1
ATOM 670 O O . THR A 1 84 ? -0.218 -0.504 -18.410 1.00 80.81 84 THR A O 1
ATOM 673 N N . ASP A 1 85 ? 1.498 -1.392 -19.551 1.00 84.62 85 ASP A N 1
ATOM 674 C CA . ASP A 1 85 ? 0.683 -2.068 -20.557 1.00 84.62 85 ASP A CA 1
ATOM 675 C C . ASP A 1 85 ? 0.044 -3.352 -20.002 1.00 84.62 85 ASP A C 1
ATOM 677 O O . ASP A 1 85 ? 0.729 -4.342 -19.742 1.00 84.62 85 ASP A O 1
ATOM 681 N N . TYR A 1 86 ? -1.282 -3.342 -19.859 1.00 87.50 86 TYR A N 1
ATOM 682 C CA . TYR A 1 86 ? -2.078 -4.497 -19.437 1.00 87.50 86 TYR A CA 1
ATOM 683 C C . TYR A 1 86 ? -2.934 -5.096 -20.566 1.00 87.50 86 TYR A C 1
ATOM 685 O O . TYR A 1 86 ? -3.869 -5.854 -20.301 1.00 87.50 86 TYR A O 1
ATOM 693 N N . THR A 1 87 ? -2.614 -4.815 -21.835 1.00 89.75 87 THR A N 1
ATOM 694 C CA . THR A 1 87 ? -3.368 -5.334 -22.997 1.00 89.75 87 THR A CA 1
ATOM 695 C C . THR A 1 87 ? -3.428 -6.857 -23.062 1.00 89.75 87 THR A C 1
ATOM 697 O O . THR A 1 87 ? -4.408 -7.406 -23.564 1.00 89.75 87 THR A O 1
ATOM 700 N N . VAL A 1 88 ? -2.450 -7.552 -22.473 1.00 91.62 88 VAL A N 1
ATOM 701 C CA . VAL A 1 88 ? -2.451 -9.019 -22.329 1.00 91.62 88 VAL A CA 1
ATOM 702 C C . VAL A 1 88 ? -3.647 -9.547 -21.525 1.00 91.62 88 VAL A C 1
ATOM 704 O O . VAL A 1 88 ? -4.048 -10.691 -21.711 1.00 91.62 88 VAL A O 1
ATOM 707 N N . TYR A 1 89 ? -4.243 -8.713 -20.669 1.00 89.44 89 TYR A N 1
ATOM 708 C CA . TYR A 1 89 ? -5.442 -9.023 -19.887 1.00 89.44 89 TYR A CA 1
ATOM 70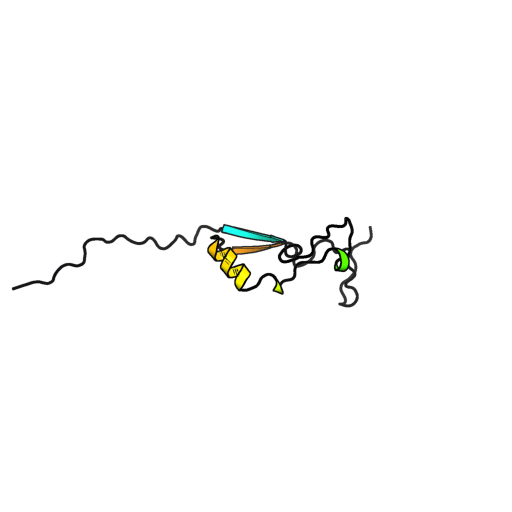9 C C . TYR A 1 89 ? -6.723 -8.434 -20.504 1.00 89.44 89 TYR A C 1
ATOM 711 O O . TYR A 1 89 ? -7.768 -8.423 -19.860 1.00 89.44 89 TYR A O 1
ATOM 719 N N . GLY A 1 90 ? -6.657 -7.912 -21.735 1.00 89.19 90 GLY A N 1
ATOM 720 C CA . GLY A 1 90 ? -7.786 -7.260 -22.407 1.00 89.19 90 GLY A CA 1
ATOM 721 C C . GLY A 1 90 ? -8.076 -5.834 -21.925 1.00 89.19 90 GLY A C 1
ATOM 722 O O . GLY A 1 90 ? -9.093 -5.258 -22.309 1.00 89.19 90 GLY A O 1
ATOM 723 N N . ILE A 1 91 ? -7.196 -5.248 -21.106 1.00 86.50 91 ILE A N 1
ATOM 724 C CA . ILE A 1 91 ? -7.324 -3.866 -20.631 1.00 86.50 91 ILE A CA 1
ATOM 725 C C . ILE A 1 91 ? -6.762 -2.930 -21.704 1.00 86.50 91 ILE A C 1
ATOM 727 O O . ILE A 1 91 ? -5.626 -3.088 -22.156 1.00 86.50 91 ILE A O 1
ATOM 731 N N . ARG A 1 92 ? -7.568 -1.961 -22.150 1.00 85.69 92 ARG A N 1
ATOM 732 C CA . ARG A 1 92 ? -7.139 -0.981 -23.156 1.00 85.69 92 ARG A CA 1
ATOM 733 C C . ARG A 1 92 ? -6.052 -0.077 -22.569 1.00 85.69 92 ARG A C 1
ATOM 735 O O . ARG A 1 92 ? -6.130 0.288 -21.405 1.00 85.69 92 ARG A O 1
ATOM 742 N N . LYS A 1 93 ? -5.073 0.314 -23.390 1.00 83.25 93 LYS A N 1
ATOM 743 C CA . LYS A 1 93 ? -4.076 1.322 -22.999 1.00 83.25 93 LYS A CA 1
ATOM 744 C C . LYS A 1 93 ? -4.747 2.657 -22.678 1.00 83.25 93 LYS A C 1
ATOM 746 O O . LYS A 1 93 ? -5.737 3.019 -23.323 1.00 83.25 93 LYS A O 1
ATOM 751 N N . ASP A 1 94 ? -4.150 3.379 -21.736 1.00 76.00 94 ASP A N 1
ATOM 752 C CA . ASP A 1 94 ? -4.493 4.770 -21.463 1.00 76.00 94 ASP A CA 1
ATOM 753 C C . ASP A 1 94 ? -4.323 5.637 -22.719 1.00 76.00 94 ASP A C 1
ATOM 755 O O . ASP A 1 94 ? -3.562 5.307 -23.637 1.00 76.00 94 ASP A O 1
ATOM 759 N N . ASN A 1 95 ? -5.080 6.735 -22.777 1.00 73.44 95 ASN A N 1
ATOM 760 C CA . ASN A 1 95 ? -5.032 7.669 -23.896 1.00 73.44 95 ASN A CA 1
ATOM 761 C C . ASN A 1 95 ? -3.596 8.211 -24.068 1.00 73.44 95 ASN A C 1
ATOM 763 O O . ASN A 1 95 ? -3.060 8.769 -23.112 1.00 73.44 95 ASN A O 1
ATOM 767 N N . PRO A 1 96 ? -2.964 8.077 -25.250 1.00 66.62 96 PRO A N 1
ATOM 768 C CA . PRO A 1 96 ? -1.588 8.532 -25.472 1.00 66.62 96 PRO A CA 1
ATOM 769 C C . PRO A 1 96 ? -1.436 10.058 -25.614 1.00 66.62 96 PRO A C 1
ATOM 771 O O . PRO A 1 96 ? -0.314 10.519 -25.826 1.00 66.62 96 PRO A O 1
ATOM 774 N N . TYR A 1 97 ? -2.540 10.813 -25.563 1.00 63.78 97 TYR A N 1
ATOM 775 C CA . TYR A 1 97 ? -2.600 12.265 -25.770 1.00 63.78 97 TYR A CA 1
ATOM 776 C C . TYR A 1 97 ? -2.876 13.023 -24.474 1.00 63.78 97 TYR A C 1
ATOM 778 O O . TYR A 1 97 ? -3.832 12.624 -23.765 1.00 63.78 97 TYR A O 1
#

Mean predicted aligned error: 10.79 Å

Nearest PDB structures (foldseek):
  3ozb-assembly1_F  TM=2.493E-01  e=5.556E+00  Pseudomonas aeruginosa PAO1

Radius of gyration: 24.62 Å; Cα contacts (8 Å, |Δi|>4): 85; chains: 1; bounding box: 45×26×87 Å

InterPro domains:
  IPR017853 Glycoside hydrolase superfamily [SSF51445] (18-91)

Organism: NCBI:txid392032